Protein AF-A0A9E5I997-F1 (afdb_monomer)

pLDDT: mean 75.12, std 15.99, range [41.66, 95.81]

Foldseek 3Di:
DVLVVLLVQLQVCVLVVHDLVVSLVVVVVVVDDPLSSVVSSVQFDPDPDSGTDGDDPPPPQVVVVVLVVQLVVLVVLQVVLVVQLVVLVVCVVPPDPPDDPVVSVVSNVVSVVSNVVSVVSNVVSVVVVVVVCVSCVVCVPPVVVVVVVVD

Secondary structure (DSSP, 8-state):
-HHHHHHHHHHHHHHTT--HHHHHHHHHHTT--HHHHHHHHHTB---S-SSPPBP-----HHHHHHHHHHHHHHHHHHHHHHHHHHHHHHHHHS--TT--HHHHHHHHHHHHHHHHHHHHHHHHHHHHHHHHHHH-GGGTT-HHHHHHH--

Sequence (151 aa):
MAVLEITRFVEASLAQGLSKTKISQALKTGGWTEKEIQAALQAFSDTKFPVPVPRKKASNSPREAFFHLTLFTSLYIWTWALGALLFQFTNIAFPLPSESANDFFGEIRAATASIVAAFPVFLLMQHIIRREMEKDPGLGISPIRRWLTYL

Nearest PDB structures (foldseek):
  4afl-assembly2_F  TM=6.832E-01  e=2.768E+00  Homo sapiens
  3q84-assembly2_G  TM=5.871E-01  e=2.933E+00  Homo sapiens
  6ixf-assembly1_A  TM=4.445E-01  e=4.663E+00  Homo sapiens
  7a0g-assembly1_EEE  TM=3.627E-01  e=4.941E+00  Serratia marcescens
  7a0g-assembly1_GGG  TM=3.621E-01  e=5.235E+00  Serratia marcescens

Solvent-accessible surface area (backbone atoms only — not comparable to full-atom values): 8616 Å² total; per-residue (Å²): 114,70,72,59,51,55,40,52,51,51,50,57,41,37,51,71,69,52,54,71,67,60,54,48,51,54,41,49,76,70,69,51,51,72,69,59,51,50,54,47,57,67,41,39,50,95,60,99,50,85,53,69,47,72,49,80,77,78,74,62,55,71,64,52,50,49,49,52,50,50,30,52,51,24,46,49,51,25,53,51,22,51,51,52,40,53,50,49,56,48,41,72,76,59,70,57,97,86,67,53,75,66,58,55,54,51,51,47,49,52,22,51,53,40,32,68,59,21,48,58,54,26,53,51,39,53,52,52,54,52,54,52,48,74,73,40,67,85,57,79,77,45,69,67,62,60,56,64,75,74,108

Radius of gyration: 25.82 Å; Cα contacts (8 Å, |Δi|>4): 86; chains: 1; bounding box: 57×25×70 Å

Structure (mmCIF, N/CA/C/O backbone):
data_AF-A0A9E5I997-F1
#
_entry.id   AF-A0A9E5I997-F1
#
loop_
_atom_site.group_PDB
_atom_site.id
_atom_site.type_symbol
_atom_site.label_atom_id
_atom_site.label_alt_id
_atom_site.label_comp_id
_atom_site.label_asym_id
_atom_site.label_entity_id
_atom_site.label_seq_id
_atom_site.pdbx_PDB_ins_code
_atom_site.Cartn_x
_atom_site.Cartn_y
_atom_site.Cartn_z
_atom_site.occupancy
_atom_site.B_iso_or_equiv
_atom_site.auth_seq_id
_atom_site.auth_comp_id
_atom_site.auth_asym_id
_atom_site.auth_atom_id
_atom_site.pdbx_PDB_model_num
ATOM 1 N N . MET A 1 1 ? -1.713 1.149 29.243 1.00 49.09 1 MET A N 1
ATOM 2 C CA . MET A 1 1 ? -2.088 0.769 30.623 1.00 49.09 1 MET A CA 1
ATOM 3 C C . MET A 1 1 ? -3.440 1.363 31.026 1.00 49.09 1 MET A C 1
ATOM 5 O O . MET A 1 1 ? -4.297 0.584 31.409 1.00 49.09 1 MET A O 1
ATOM 9 N N . ALA A 1 2 ? -3.701 2.657 30.800 1.00 59.91 2 ALA A N 1
ATOM 10 C CA . ALA A 1 2 ? -4.979 3.326 31.116 1.00 59.91 2 ALA A CA 1
ATOM 11 C C . ALA A 1 2 ? -6.267 2.630 30.599 1.00 59.91 2 ALA A C 1
ATOM 13 O O . ALA A 1 2 ? -7.248 2.506 31.324 1.00 59.91 2 ALA A O 1
ATOM 14 N N . VAL A 1 3 ? -6.253 2.086 29.374 1.00 60.81 3 VAL A N 1
ATOM 15 C CA . VAL A 1 3 ? -7.416 1.384 28.779 1.00 60.81 3 VAL A CA 1
ATOM 16 C C . VAL A 1 3 ? -7.817 0.119 29.561 1.00 60.81 3 VAL A C 1
ATOM 18 O O . VAL A 1 3 ? -8.987 -0.261 29.591 1.00 60.81 3 VAL A O 1
ATOM 21 N N . LEU A 1 4 ? -6.863 -0.536 30.227 1.00 64.38 4 LEU A N 1
ATOM 22 C CA . LEU A 1 4 ? -7.127 -1.715 31.059 1.00 64.38 4 LEU A CA 1
ATOM 23 C C . LEU A 1 4 ? -7.795 -1.332 32.389 1.00 64.38 4 LEU A C 1
ATOM 25 O O . LEU A 1 4 ? -8.626 -2.088 32.888 1.00 64.38 4 LEU A O 1
ATOM 29 N N . GLU A 1 5 ? -7.480 -0.153 32.931 1.00 73.75 5 GLU A N 1
ATOM 30 C CA . GLU A 1 5 ? -8.046 0.338 34.193 1.00 73.75 5 GLU A CA 1
ATOM 31 C C . GLU A 1 5 ? -9.508 0.760 34.038 1.00 73.75 5 GLU A C 1
ATOM 33 O O . GLU A 1 5 ? -10.353 0.311 34.812 1.00 73.75 5 GLU A O 1
ATOM 38 N N . ILE A 1 6 ? -9.837 1.525 32.988 1.00 76.31 6 ILE A N 1
ATOM 39 C CA . ILE A 1 6 ? -11.228 1.910 32.702 1.00 76.31 6 ILE A CA 1
ATOM 40 C C . ILE A 1 6 ? -12.101 0.681 32.415 1.00 76.31 6 ILE A C 1
ATOM 42 O O . ILE A 1 6 ? -13.237 0.608 32.874 1.00 76.31 6 ILE A O 1
ATOM 46 N N . THR A 1 7 ? -11.556 -0.331 31.731 1.00 75.00 7 THR A N 1
ATOM 47 C CA . THR A 1 7 ? -12.292 -1.570 31.432 1.00 75.00 7 THR A CA 1
ATOM 48 C C . THR A 1 7 ? -12.590 -2.363 32.708 1.00 75.00 7 THR A C 1
ATOM 50 O O . THR A 1 7 ? -13.732 -2.771 32.903 1.00 75.00 7 THR A O 1
ATOM 53 N N . ARG A 1 8 ? -11.609 -2.516 33.613 1.00 75.69 8 ARG A N 1
ATOM 54 C CA . ARG A 1 8 ? -11.811 -3.168 34.923 1.00 75.69 8 ARG A CA 1
ATOM 55 C C . ARG A 1 8 ? -12.800 -2.413 35.807 1.00 75.69 8 ARG A C 1
ATOM 57 O O . ARG A 1 8 ? -13.608 -3.034 36.491 1.00 75.69 8 ARG A O 1
ATOM 64 N N . PHE A 1 9 ? -12.757 -1.082 35.795 1.00 78.25 9 PHE A N 1
ATOM 65 C CA . PHE A 1 9 ? -13.703 -0.260 36.546 1.00 78.25 9 PHE A CA 1
ATOM 66 C C . PHE A 1 9 ? -15.138 -0.423 36.029 1.00 78.25 9 PHE A C 1
ATOM 68 O O . PHE A 1 9 ? -16.068 -0.581 36.823 1.00 78.25 9 PHE A O 1
ATOM 75 N N . VAL A 1 10 ? -15.325 -0.421 34.704 1.00 78.31 10 VAL A N 1
ATOM 76 C CA . VAL A 1 10 ? -16.635 -0.652 34.076 1.00 78.31 10 VAL A CA 1
ATOM 77 C C . VAL A 1 10 ? -17.141 -2.063 34.384 1.00 78.31 10 VAL A C 1
ATOM 79 O O . VAL A 1 10 ? -18.303 -2.210 34.750 1.00 78.31 10 VAL A O 1
ATOM 82 N N . GLU A 1 11 ? -16.278 -3.079 34.316 1.00 73.56 11 GLU A N 1
ATOM 83 C CA . GLU A 1 11 ? -16.603 -4.465 34.676 1.00 73.56 11 GLU A CA 1
ATOM 84 C C . GLU A 1 11 ? -17.079 -4.584 36.132 1.00 73.56 11 GLU A C 1
ATOM 86 O O . GLU A 1 11 ? -18.169 -5.098 36.385 1.00 73.56 11 GLU A O 1
ATOM 91 N N . ALA A 1 12 ? -16.316 -4.037 37.083 1.00 76.00 12 ALA A N 1
ATOM 92 C CA . ALA A 1 12 ? -16.664 -4.054 38.504 1.00 76.00 12 ALA A CA 1
ATOM 93 C C . ALA A 1 12 ? -17.959 -3.278 38.800 1.00 76.00 12 ALA A C 1
ATOM 95 O O . ALA A 1 12 ? -18.778 -3.714 39.608 1.00 76.00 12 ALA A O 1
ATOM 96 N N . SER A 1 13 ? -18.173 -2.148 38.123 1.00 74.88 13 SER A N 1
ATOM 97 C CA . SER A 1 13 ? -19.369 -1.319 38.308 1.00 74.88 13 SER A CA 1
ATOM 98 C C . SER A 1 13 ? -20.625 -1.978 37.737 1.00 74.88 13 SER A C 1
ATOM 100 O O . SER A 1 13 ? -21.691 -1.931 38.351 1.00 74.88 13 SER A O 1
ATOM 102 N N . LEU A 1 14 ? -20.506 -2.628 36.576 1.00 72.69 14 LEU A N 1
ATOM 103 C CA . LEU A 1 14 ? -21.595 -3.397 35.978 1.00 72.69 14 LEU A CA 1
ATOM 104 C C . LEU A 1 14 ? -21.906 -4.664 36.794 1.00 72.69 14 LEU A C 1
ATOM 106 O O . LEU A 1 14 ? -23.077 -5.004 36.936 1.00 72.69 14 LEU A O 1
ATOM 110 N N . ALA A 1 15 ? -20.900 -5.317 37.390 1.00 71.31 15 ALA A N 1
ATOM 111 C CA . ALA A 1 15 ? -21.098 -6.445 38.308 1.00 71.31 15 ALA A CA 1
ATOM 112 C C . ALA A 1 15 ? -21.856 -6.050 39.594 1.00 71.31 15 ALA A C 1
ATOM 114 O O . ALA A 1 15 ? -22.562 -6.870 40.172 1.00 71.31 15 ALA A O 1
ATOM 115 N N . GLN A 1 16 ? -21.765 -4.785 40.018 1.00 73.19 16 GLN A N 1
ATOM 116 C CA . GLN A 1 16 ? -22.542 -4.228 41.136 1.00 73.19 16 GLN A CA 1
ATOM 117 C C . GLN A 1 16 ? -23.961 -3.776 40.734 1.00 73.19 16 GLN A C 1
ATOM 119 O O . GLN A 1 16 ? -24.686 -3.218 41.556 1.00 73.19 16 GLN A O 1
ATOM 124 N N . GLY A 1 17 ? -24.379 -3.992 39.480 1.00 68.56 17 GLY A N 1
ATOM 125 C CA . GLY A 1 17 ? -25.718 -3.639 38.996 1.00 68.56 17 GLY A CA 1
ATOM 126 C C . GLY A 1 17 ? -25.927 -2.144 38.723 1.00 68.56 17 GLY A C 1
ATOM 127 O O . GLY A 1 17 ? -27.068 -1.692 38.601 1.00 68.56 17 GLY A O 1
ATOM 128 N N . LEU A 1 18 ? -24.853 -1.352 38.624 1.00 74.25 18 LEU A N 1
ATOM 129 C CA . LEU A 1 18 ? -24.947 0.072 38.299 1.00 74.25 18 LEU A CA 1
ATOM 130 C C . LEU A 1 18 ? -25.293 0.272 36.817 1.00 74.25 18 LEU A C 1
ATOM 132 O O . LEU A 1 18 ? -24.775 -0.407 35.931 1.00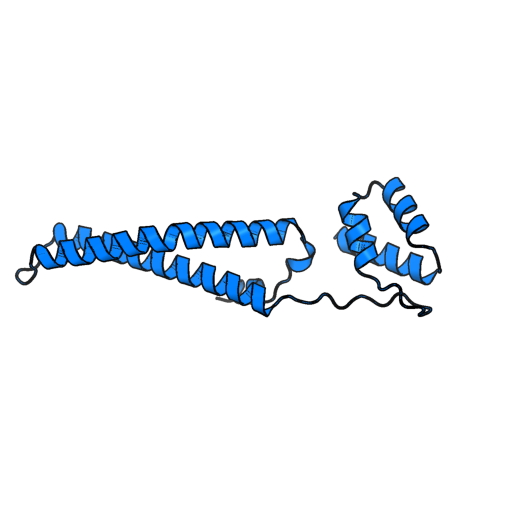 74.25 18 LEU A O 1
ATOM 136 N N . SER A 1 19 ? -26.157 1.248 36.527 1.00 75.81 19 SER A N 1
ATOM 137 C CA . SER A 1 19 ? -26.524 1.579 35.150 1.00 75.81 19 SER A CA 1
ATOM 138 C C . SER A 1 19 ? -25.355 2.218 34.391 1.00 75.81 19 SER A C 1
ATOM 140 O O . SER A 1 19 ? -24.590 3.017 34.939 1.00 75.81 19 SER A O 1
ATOM 142 N N . LYS A 1 20 ? -25.268 1.946 33.081 1.00 71.94 20 LYS A N 1
ATOM 143 C CA . LYS A 1 20 ? -24.267 2.543 32.175 1.00 71.94 20 LYS A CA 1
ATOM 144 C C . LYS A 1 20 ? -24.235 4.080 32.233 1.00 71.94 20 LYS A C 1
ATOM 146 O O . LYS A 1 20 ? -23.174 4.675 32.063 1.00 71.94 20 LYS A O 1
ATOM 151 N N . THR A 1 21 ? -25.367 4.725 32.531 1.00 75.81 21 THR A N 1
ATOM 152 C CA . THR A 1 21 ? -25.466 6.184 32.706 1.00 75.81 21 THR A CA 1
ATOM 153 C C . THR A 1 21 ? -24.711 6.686 33.937 1.00 75.81 21 THR A C 1
ATOM 155 O O . THR A 1 21 ? -23.967 7.659 33.830 1.00 75.81 21 THR A O 1
ATOM 158 N N . LYS A 1 22 ? -24.822 5.998 35.083 1.00 77.56 22 LYS A N 1
ATOM 159 C CA . LYS A 1 22 ? -24.073 6.346 36.304 1.00 77.56 22 LYS A CA 1
ATOM 160 C C . LYS A 1 22 ? -22.571 6.124 36.129 1.00 77.56 22 LYS A C 1
ATOM 162 O O . LYS A 1 22 ? -21.778 6.956 36.557 1.00 77.56 22 LYS A O 1
ATOM 167 N N . ILE A 1 23 ? -22.192 5.041 35.450 1.00 78.88 23 ILE A N 1
ATOM 168 C CA . ILE A 1 23 ? -20.788 4.714 35.156 1.00 78.88 23 ILE A CA 1
ATOM 169 C C . ILE A 1 23 ? -20.169 5.779 34.240 1.00 78.88 23 ILE A C 1
ATOM 171 O O . ILE A 1 23 ? -19.081 6.273 34.523 1.00 78.88 23 ILE A O 1
ATOM 175 N N . SER A 1 24 ? -20.883 6.194 33.187 1.00 77.44 24 SER A N 1
ATOM 176 C CA . SER A 1 24 ? -20.451 7.288 32.306 1.00 77.44 24 SER A CA 1
ATOM 177 C C . SER A 1 24 ? -20.235 8.590 33.080 1.00 77.44 24 SER A C 1
ATOM 179 O O . SER A 1 24 ? -19.215 9.248 32.901 1.00 77.44 24 SER A O 1
ATOM 181 N N . GLN A 1 25 ? -21.154 8.941 33.984 1.00 78.44 25 GLN A N 1
ATOM 182 C CA . GLN A 1 25 ? -21.055 10.167 34.773 1.00 78.44 25 GLN A CA 1
ATOM 183 C C . GLN A 1 25 ? -19.865 10.140 35.745 1.00 78.44 25 GLN A C 1
ATOM 185 O O . GLN A 1 25 ? -19.120 11.114 35.805 1.00 78.44 25 GLN A O 1
ATOM 190 N N . ALA A 1 26 ? -19.627 9.016 36.429 1.00 79.81 26 ALA A N 1
ATOM 191 C CA . ALA A 1 26 ? -18.466 8.844 37.304 1.00 79.81 26 ALA A CA 1
ATOM 192 C C . ALA A 1 26 ? -17.136 8.931 36.533 1.00 79.81 26 ALA A C 1
ATOM 194 O O . ALA A 1 26 ? -16.195 9.583 36.985 1.00 79.81 26 ALA A O 1
ATOM 195 N N . LEU A 1 27 ? -17.069 8.334 35.337 1.00 78.81 27 LEU A N 1
ATOM 196 C CA . LEU A 1 27 ? -15.884 8.401 34.480 1.00 78.81 27 LEU A CA 1
ATOM 197 C C . LEU A 1 27 ? -15.641 9.812 33.922 1.00 78.81 27 LEU A C 1
ATOM 199 O O . LEU A 1 27 ? -14.491 10.237 33.846 1.00 78.81 27 LEU A O 1
ATOM 203 N N . LYS A 1 28 ? -16.700 10.574 33.614 1.00 81.94 28 LYS A N 1
ATOM 204 C CA . LYS A 1 28 ? -16.582 11.996 33.240 1.00 81.94 28 LYS A CA 1
ATOM 205 C C . LYS A 1 28 ? -16.009 12.836 34.377 1.00 81.94 28 LYS A C 1
ATOM 207 O O . LYS A 1 28 ? -15.126 13.653 34.140 1.00 81.94 28 LYS A O 1
ATOM 212 N N . THR A 1 29 ? -16.470 12.623 35.611 1.00 78.50 29 THR A N 1
ATOM 213 C CA . THR A 1 29 ? -15.921 13.308 36.795 1.00 78.50 29 THR A CA 1
ATOM 214 C C . THR A 1 29 ? -14.462 12.921 37.051 1.00 78.50 29 THR A C 1
ATOM 216 O O . THR A 1 29 ? -13.680 13.757 37.488 1.00 78.50 29 THR A O 1
ATOM 219 N N . GLY A 1 30 ? -14.078 11.684 36.719 1.00 78.94 30 GLY A N 1
ATOM 220 C CA . GLY A 1 30 ? -12.694 11.206 36.765 1.00 78.94 30 GLY A CA 1
ATOM 221 C C . GLY A 1 30 ? -11.776 11.740 35.657 1.00 78.94 30 GLY A C 1
ATOM 222 O O . GLY A 1 30 ? -10.615 11.347 35.615 1.00 78.94 30 GLY A O 1
ATOM 223 N N . GLY A 1 31 ? -12.266 12.609 34.765 1.00 78.19 31 GLY A N 1
ATOM 224 C CA . GLY A 1 31 ? -11.463 13.242 33.712 1.00 78.19 31 GLY A CA 1
ATOM 225 C C . GLY A 1 31 ? -11.245 12.391 32.458 1.00 78.19 31 GLY A C 1
ATOM 226 O O . GLY A 1 31 ? -10.449 12.771 31.601 1.00 78.19 31 GLY A O 1
ATOM 227 N N . TRP A 1 32 ? -11.944 11.262 32.320 1.00 76.94 32 TRP A N 1
ATOM 228 C CA . TRP A 1 32 ? -11.850 10.411 31.133 1.00 76.94 32 TRP A CA 1
ATOM 229 C C . TRP A 1 32 ? -12.566 11.038 29.935 1.00 76.94 32 TRP A C 1
ATOM 231 O O . TRP A 1 32 ? -13.619 11.669 30.073 1.00 76.94 32 TRP A O 1
ATOM 241 N N . THR A 1 33 ? -12.016 10.848 28.735 1.00 77.50 33 THR A N 1
ATOM 242 C CA . THR A 1 33 ? -12.594 11.431 27.519 1.00 77.50 33 THR A CA 1
ATOM 243 C C . THR A 1 33 ? -13.858 10.687 27.078 1.00 77.50 33 THR A C 1
ATOM 245 O O . THR A 1 33 ? -13.988 9.475 27.256 1.00 77.50 33 THR A O 1
ATOM 248 N N . GLU A 1 34 ? -14.796 11.387 26.429 1.00 72.25 34 GLU A N 1
ATOM 249 C CA . GLU A 1 34 ? -16.054 10.790 25.941 1.00 72.25 34 GLU A CA 1
ATOM 250 C C . GLU A 1 34 ? -15.809 9.572 25.029 1.00 72.25 34 GLU A C 1
ATOM 252 O O . GLU A 1 34 ? -16.531 8.578 25.101 1.00 72.25 34 GLU A O 1
ATOM 257 N N . LYS A 1 35 ? -14.745 9.617 24.214 1.00 67.19 35 LYS A N 1
ATOM 258 C CA . LYS A 1 35 ? -14.331 8.499 23.354 1.00 67.19 35 LYS A CA 1
ATOM 259 C C . LYS A 1 35 ? -13.954 7.252 24.157 1.00 67.19 35 LYS A C 1
ATOM 261 O O . LYS A 1 35 ? -14.383 6.157 23.800 1.00 67.19 35 LYS A O 1
ATOM 266 N N . GLU A 1 36 ? -13.173 7.402 25.225 1.00 68.25 36 GLU A N 1
ATOM 267 C CA . GLU A 1 36 ? -12.726 6.283 26.067 1.00 68.25 36 GLU A CA 1
ATOM 268 C C . GLU A 1 36 ? -13.894 5.6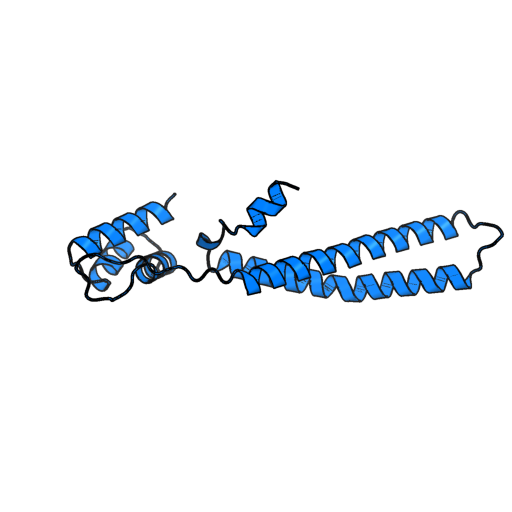56 26.829 1.00 68.25 36 GLU A C 1
ATOM 270 O O . GLU A 1 36 ? -14.013 4.432 26.893 1.00 68.25 36 GLU A O 1
ATOM 275 N N . ILE A 1 37 ? -14.799 6.494 27.339 1.00 74.12 37 ILE A N 1
ATOM 276 C CA . ILE A 1 37 ? -16.000 6.059 28.055 1.00 74.12 37 ILE A CA 1
ATOM 277 C C . ILE A 1 37 ? -16.909 5.248 27.130 1.00 74.12 37 ILE A C 1
ATOM 279 O O . ILE A 1 37 ? -17.349 4.157 27.496 1.00 74.12 37 ILE A O 1
ATOM 283 N N . GLN A 1 38 ? -17.174 5.741 25.917 1.00 71.94 38 GLN A N 1
ATOM 284 C CA . GLN A 1 38 ? -18.004 5.009 24.962 1.00 71.94 38 GLN A CA 1
ATOM 285 C C . GLN A 1 38 ? -17.359 3.697 24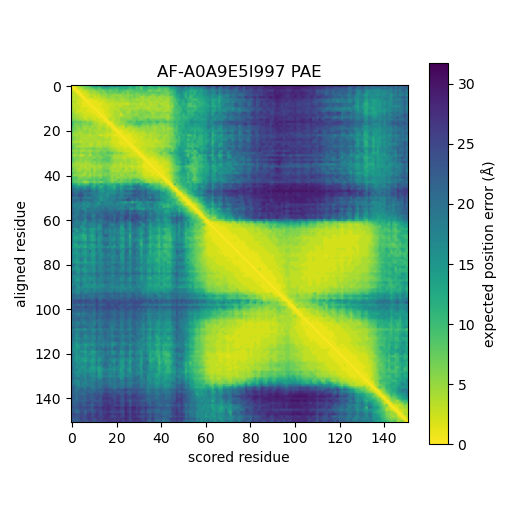.514 1.00 71.94 38 GLN A C 1
ATOM 287 O O . GLN A 1 38 ? -18.052 2.681 24.463 1.00 71.94 38 GLN A O 1
ATOM 292 N N . ALA A 1 39 ? -16.049 3.681 24.255 1.00 68.00 39 ALA A N 1
ATOM 293 C CA . ALA A 1 39 ? -15.331 2.462 23.889 1.00 68.00 39 ALA A CA 1
ATOM 294 C C . ALA A 1 39 ? -15.399 1.394 24.999 1.00 68.00 39 ALA A C 1
ATOM 296 O O . ALA A 1 39 ? -15.660 0.223 24.716 1.00 68.00 39 ALA A O 1
ATOM 297 N N . ALA A 1 40 ? -15.231 1.796 26.263 1.00 69.69 40 ALA A N 1
ATOM 298 C CA . ALA A 1 40 ? -15.313 0.892 27.408 1.00 69.69 40 ALA A CA 1
ATOM 299 C C . ALA A 1 40 ? -16.744 0.373 27.644 1.00 69.69 40 ALA A C 1
ATOM 301 O O . ALA A 1 40 ? -16.937 -0.811 27.902 1.00 69.69 40 ALA A O 1
ATOM 302 N N . LEU A 1 41 ? -17.766 1.223 27.496 1.00 70.69 41 LEU A N 1
ATOM 303 C CA . LEU A 1 41 ? -19.171 0.818 27.644 1.00 70.69 41 LEU A CA 1
ATOM 304 C C . LEU A 1 41 ? -19.661 -0.084 26.500 1.00 70.69 41 LEU A C 1
ATOM 306 O O . LEU A 1 41 ? -20.487 -0.969 26.731 1.00 70.69 41 LEU A O 1
ATOM 310 N N . GLN A 1 42 ? -19.162 0.118 25.276 1.00 68.44 42 GLN A N 1
ATOM 311 C CA . GLN A 1 42 ? -19.469 -0.731 24.117 1.00 68.44 42 GLN A CA 1
ATOM 312 C C . GLN A 1 42 ? -18.807 -2.113 24.196 1.00 68.44 42 GLN A C 1
ATOM 314 O O . GLN A 1 42 ? -19.265 -3.044 23.527 1.00 68.44 42 GLN A O 1
ATOM 319 N N . ALA A 1 43 ? -17.770 -2.270 25.025 1.00 65.12 43 ALA A N 1
ATOM 320 C CA . ALA A 1 43 ? -17.103 -3.548 25.249 1.00 65.12 43 ALA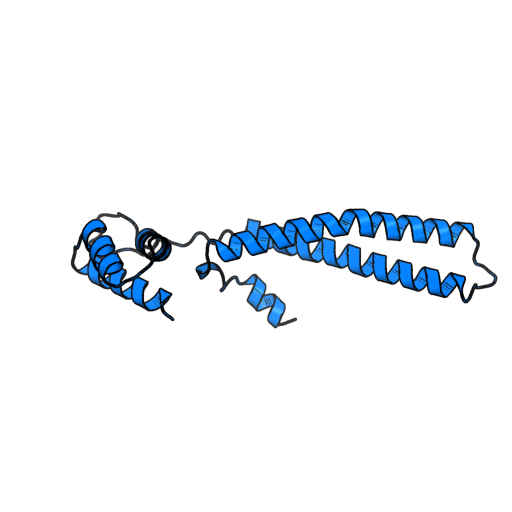 A CA 1
ATOM 321 C C . ALA A 1 43 ? -17.974 -4.572 26.006 1.00 65.12 43 ALA A C 1
ATOM 323 O O . ALA A 1 43 ? -17.654 -5.757 25.974 1.00 65.12 43 ALA A O 1
ATOM 324 N N . PHE A 1 44 ? -19.089 -4.161 26.625 1.00 64.06 44 PHE A N 1
ATOM 325 C CA . PHE A 1 44 ? -19.983 -5.038 27.395 1.00 64.06 44 PHE A CA 1
ATOM 326 C C . PHE A 1 44 ? -21.411 -5.048 26.819 1.00 64.06 44 PHE A C 1
ATOM 328 O O . PHE A 1 44 ? -21.999 -3.994 26.546 1.00 64.06 44 PHE A O 1
ATOM 335 N N . SER A 1 45 ? -21.994 -6.238 26.621 1.00 53.72 45 SER A N 1
ATOM 336 C CA . SER A 1 45 ? -23.350 -6.386 26.065 1.00 53.72 45 SER A CA 1
ATOM 337 C C . SER A 1 45 ? -24.455 -6.088 27.082 1.00 53.72 45 SER A C 1
ATOM 339 O O . SER A 1 45 ? -24.359 -6.476 28.240 1.00 53.72 45 SER A O 1
ATOM 341 N N . ASP A 1 46 ? -25.560 -5.488 26.622 1.00 54.09 46 ASP A N 1
ATOM 342 C CA . ASP A 1 46 ? -26.805 -5.272 27.393 1.00 54.09 46 ASP A CA 1
ATOM 343 C C . ASP A 1 46 ? -27.661 -6.547 27.524 1.00 54.09 46 ASP A C 1
ATOM 345 O O . ASP A 1 46 ? -28.891 -6.524 27.485 1.00 54.09 46 ASP A O 1
ATOM 349 N N . THR A 1 47 ? -27.015 -7.704 27.625 1.00 50.34 47 THR A N 1
ATOM 350 C CA . THR A 1 47 ? -27.698 -8.964 27.919 1.00 50.34 47 THR A CA 1
ATOM 351 C C . THR A 1 47 ? -28.109 -8.969 29.387 1.00 50.34 47 THR A C 1
ATOM 353 O O . THR A 1 47 ? -27.281 -8.660 30.241 1.00 50.34 47 THR A O 1
ATOM 356 N N . LYS A 1 48 ? -29.364 -9.342 29.692 1.00 48.19 48 LYS A N 1
ATOM 357 C CA . LYS A 1 48 ? -29.877 -9.561 31.061 1.00 48.19 48 LYS A CA 1
ATOM 358 C C . LYS A 1 48 ? -29.209 -10.788 31.701 1.00 48.19 48 LYS A C 1
ATOM 360 O O . LYS A 1 48 ? -29.847 -11.809 31.928 1.00 48.19 48 LYS A O 1
ATOM 365 N N . PHE A 1 49 ? -27.908 -10.705 31.929 1.00 43.38 49 PHE A N 1
ATOM 366 C CA . PHE A 1 49 ? -27.116 -11.677 32.660 1.00 43.38 49 PHE A CA 1
ATOM 367 C C . PHE A 1 49 ? -26.570 -10.957 33.901 1.00 43.38 49 PHE A C 1
ATOM 369 O O . PHE A 1 49 ? -26.159 -9.803 33.775 1.00 43.38 49 PHE A O 1
ATOM 376 N N . PRO A 1 50 ? -26.580 -11.575 35.096 1.00 50.12 50 PRO A N 1
ATOM 377 C CA . PRO A 1 50 ? -26.158 -10.919 36.341 1.00 50.12 50 PRO A CA 1
ATOM 378 C C . PRO A 1 50 ? -24.681 -10.488 36.348 1.00 50.12 50 PRO A C 1
ATOM 380 O O . PRO A 1 50 ? -24.262 -9.762 37.242 1.00 50.12 50 PRO A O 1
ATOM 383 N N . VAL A 1 51 ? -23.903 -10.905 35.344 1.00 51.84 51 VAL A N 1
ATOM 384 C CA . VAL A 1 51 ? -22.507 -10.519 35.142 1.00 51.84 51 VAL A CA 1
ATOM 385 C C . VAL A 1 51 ? -22.354 -9.931 33.730 1.00 51.84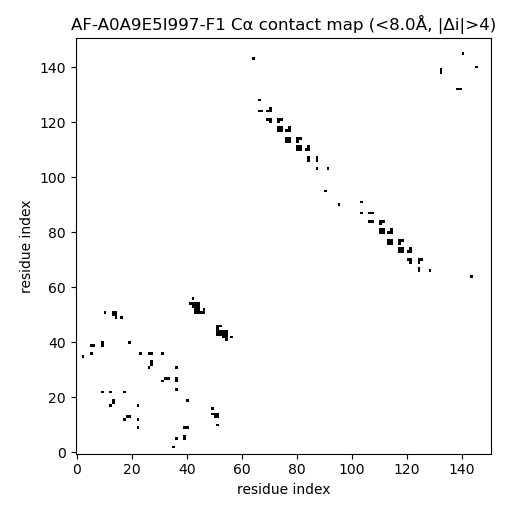 51 VAL A C 1
ATOM 387 O O . VAL A 1 51 ? -22.833 -10.537 32.768 1.00 51.84 51 VAL A O 1
ATOM 390 N N . PRO A 1 52 ? -21.709 -8.764 33.567 1.00 49.84 52 PRO A N 1
ATOM 391 C CA . PRO A 1 52 ? -21.471 -8.164 32.256 1.00 49.84 52 PRO A CA 1
ATOM 392 C C . PRO A 1 52 ? -20.611 -9.080 31.375 1.00 49.84 52 PRO A C 1
ATOM 394 O O . PRO A 1 52 ? -19.461 -9.371 31.691 1.00 49.84 52 PRO A O 1
ATOM 397 N N . VAL A 1 53 ? -21.165 -9.528 30.245 1.00 45.38 53 VAL A N 1
ATOM 398 C CA . VAL A 1 53 ? -20.460 -10.401 29.298 1.00 45.38 53 VAL A CA 1
ATOM 399 C C . VAL A 1 53 ? -19.628 -9.535 28.339 1.00 45.38 53 VAL A C 1
ATOM 401 O O . VAL A 1 53 ? -20.187 -8.645 27.683 1.00 45.38 53 VAL A O 1
ATOM 404 N N . PRO A 1 54 ? -18.307 -9.766 28.224 1.00 53.34 54 PRO A N 1
ATOM 405 C CA . PRO A 1 54 ? -17.475 -9.086 27.240 1.00 53.34 54 PRO A CA 1
ATOM 406 C C . PRO A 1 54 ? -17.984 -9.376 25.823 1.00 53.34 54 PRO A C 1
ATOM 408 O O . PRO A 1 54 ? -18.121 -10.535 25.421 1.00 53.34 54 PRO A O 1
ATOM 411 N N . ARG A 1 55 ? -18.254 -8.334 25.030 1.00 46.38 55 ARG A N 1
ATOM 412 C CA . ARG A 1 55 ? -18.566 -8.504 23.608 1.00 46.38 55 ARG A CA 1
ATOM 413 C C . ARG A 1 55 ? -17.335 -9.050 22.897 1.00 46.38 55 ARG A C 1
ATOM 415 O O . ARG A 1 55 ? -16.252 -8.468 22.965 1.00 46.38 55 ARG A O 1
ATOM 422 N N . LYS A 1 56 ? -17.519 -10.137 22.143 1.00 41.66 56 LYS A N 1
ATOM 423 C CA . LYS A 1 56 ? -16.519 -10.635 21.195 1.00 41.66 56 LYS A CA 1
ATOM 424 C C . LYS A 1 56 ? -16.206 -9.502 20.215 1.00 41.66 56 LYS A C 1
ATOM 426 O O . LYS A 1 56 ? -17.043 -9.169 19.377 1.00 41.66 56 LYS A O 1
ATOM 431 N N . LYS A 1 57 ? -15.024 -8.888 20.335 1.00 53.12 57 LYS A N 1
ATOM 432 C CA . LYS A 1 57 ? -14.509 -7.974 19.311 1.00 53.12 57 LYS A CA 1
ATOM 433 C C . LYS A 1 57 ? -14.464 -8.772 18.013 1.00 53.12 57 LYS A C 1
ATOM 435 O O . LYS A 1 57 ? -13.715 -9.743 17.922 1.00 53.12 57 LYS A O 1
ATOM 440 N N . ALA A 1 58 ? -15.314 -8.427 17.049 1.00 47.56 58 ALA A N 1
ATOM 441 C CA . ALA A 1 58 ? -15.231 -8.996 15.717 1.00 47.56 58 ALA A CA 1
ATOM 442 C C . ALA A 1 58 ? -13.900 -8.522 15.131 1.00 47.56 58 ALA A C 1
ATOM 444 O O . ALA A 1 58 ? -13.770 -7.383 14.690 1.00 47.56 58 ALA A O 1
ATOM 445 N N . SER A 1 59 ? -12.877 -9.369 15.211 1.00 51.09 59 SER A N 1
ATOM 446 C CA . SER A 1 59 ? -11.651 -9.164 14.466 1.00 51.09 59 SER A CA 1
ATOM 447 C C . SER A 1 59 ? -12.047 -9.176 12.994 1.00 51.09 59 SER A C 1
ATOM 449 O O . SER A 1 59 ? -12.354 -10.223 12.428 1.00 51.09 59 SER A O 1
ATOM 451 N N . ASN A 1 60 ? -12.071 -8.007 12.355 1.00 54.41 60 ASN A N 1
ATOM 452 C CA . ASN A 1 60 ? -12.259 -7.867 10.909 1.00 54.41 60 ASN A CA 1
ATOM 453 C C . ASN A 1 60 ? -11.002 -8.346 10.150 1.00 54.41 60 ASN A C 1
ATOM 455 O O . ASN A 1 60 ? -10.513 -7.688 9.233 1.00 54.41 60 ASN A O 1
ATOM 459 N N . SER A 1 61 ? -10.477 -9.507 10.547 1.00 63.28 61 SER A N 1
ATOM 460 C CA . SER A 1 61 ? -9.218 -10.095 10.106 1.00 63.28 61 SER A CA 1
ATOM 461 C C . SER A 1 61 ? -9.130 -10.263 8.583 1.00 63.28 61 SER A C 1
ATOM 463 O O . SER A 1 61 ? -8.072 -9.938 8.050 1.00 63.28 61 SER A O 1
ATOM 465 N N . PRO A 1 62 ? -10.192 -10.665 7.846 1.00 70.50 62 PRO A N 1
ATOM 466 C CA . PRO A 1 62 ? -10.097 -10.795 6.390 1.00 70.50 62 PRO A CA 1
ATOM 467 C C . PRO A 1 62 ? -9.900 -9.454 5.668 1.00 70.50 62 PRO A C 1
ATOM 469 O O . PRO A 1 62 ? -9.046 -9.339 4.792 1.00 70.50 62 PRO A O 1
ATOM 472 N N . ARG A 1 63 ? -10.654 -8.414 6.058 1.00 74.94 63 ARG A N 1
ATOM 473 C CA . ARG A 1 63 ? -10.540 -7.063 5.478 1.00 74.94 63 ARG A CA 1
ATOM 474 C C . ARG A 1 63 ? -9.175 -6.454 5.787 1.00 74.94 63 ARG A C 1
ATOM 476 O O . ARG A 1 63 ? -8.548 -5.853 4.921 1.00 74.94 63 ARG A O 1
ATOM 483 N N . GLU A 1 64 ? -8.710 -6.632 7.018 1.00 74.81 64 GLU A N 1
ATOM 484 C CA . GLU A 1 64 ? -7.409 -6.142 7.455 1.00 74.81 64 GLU A CA 1
ATOM 485 C C . GLU A 1 64 ? -6.254 -6.831 6.717 1.00 74.81 64 GLU A C 1
ATOM 487 O O . GLU A 1 64 ? -5.344 -6.149 6.242 1.00 74.81 64 GLU A O 1
ATOM 492 N N . ALA A 1 65 ? -6.314 -8.157 6.559 1.00 78.69 65 ALA A N 1
ATOM 493 C CA . ALA A 1 65 ? -5.332 -8.914 5.790 1.00 78.69 65 ALA A CA 1
ATOM 494 C C . ALA A 1 65 ? -5.300 -8.467 4.322 1.00 78.69 65 ALA A C 1
ATOM 496 O O . ALA A 1 65 ? -4.221 -8.264 3.775 1.00 78.69 65 ALA A O 1
ATOM 497 N N . PHE A 1 66 ? -6.463 -8.240 3.703 1.00 85.06 66 PHE A N 1
ATOM 498 C CA . PHE A 1 66 ? -6.550 -7.748 2.327 1.00 85.06 66 PHE A CA 1
ATOM 499 C C . PHE A 1 66 ? -5.894 -6.372 2.148 1.00 85.06 66 PHE A C 1
ATOM 501 O O . PHE A 1 66 ? -5.119 -6.174 1.209 1.00 85.06 66 PHE A O 1
ATOM 508 N N . PHE A 1 67 ? -6.158 -5.423 3.051 1.00 85.50 67 PHE A N 1
ATOM 509 C CA . PHE A 1 67 ? -5.533 -4.100 2.980 1.00 85.50 67 PHE A CA 1
ATOM 510 C C . PHE A 1 67 ? -4.020 -4.164 3.155 1.00 85.50 67 PHE A C 1
ATOM 512 O O . PHE A 1 67 ? -3.298 -3.513 2.403 1.00 85.50 67 PHE A O 1
ATOM 519 N N . HIS A 1 68 ? -3.532 -4.977 4.094 1.00 83.62 68 HIS A N 1
ATOM 520 C CA . HIS A 1 68 ? -2.095 -5.160 4.274 1.00 83.62 68 HIS A CA 1
ATOM 521 C C . HIS A 1 68 ? -1.463 -5.849 3.064 1.00 83.62 68 HIS A C 1
ATOM 523 O O . HIS A 1 68 ? -0.449 -5.374 2.567 1.00 83.62 68 HIS A O 1
ATOM 529 N N . LEU A 1 69 ? -2.079 -6.903 2.526 1.00 88.00 69 LEU A N 1
ATOM 530 C CA . LEU A 1 69 ? -1.598 -7.568 1.315 1.00 88.00 69 LEU A CA 1
ATOM 531 C C . LEU A 1 69 ? -1.515 -6.591 0.135 1.00 88.00 69 LEU A C 1
ATOM 533 O O . LEU A 1 69 ? -0.512 -6.565 -0.572 1.00 88.00 69 LEU A O 1
ATOM 537 N N . THR A 1 70 ? -2.533 -5.750 -0.048 1.00 91.44 70 THR A N 1
ATOM 538 C CA . THR A 1 70 ? -2.561 -4.729 -1.107 1.00 91.44 70 THR A CA 1
ATOM 539 C C . THR A 1 70 ? -1.470 -3.675 -0.897 1.00 91.44 70 THR A C 1
ATOM 541 O O . THR A 1 70 ? -0.771 -3.305 -1.843 1.00 91.44 70 THR A O 1
ATOM 544 N N . LEU A 1 71 ? -1.272 -3.222 0.346 1.00 90.50 71 LEU A N 1
ATOM 545 C CA . LEU A 1 71 ? -0.189 -2.306 0.708 1.00 90.50 71 LEU A CA 1
ATOM 546 C C . LEU A 1 71 ? 1.182 -2.909 0.366 1.00 90.50 71 LEU A C 1
ATOM 548 O O . LEU A 1 71 ? 1.981 -2.260 -0.302 1.00 90.50 71 LEU A O 1
ATOM 552 N N . PHE A 1 72 ? 1.444 -4.153 0.773 1.00 87.88 72 PHE A N 1
ATOM 553 C CA . PHE A 1 72 ? 2.718 -4.819 0.493 1.00 87.88 72 PHE A CA 1
ATOM 554 C C . PHE A 1 72 ? 2.919 -5.093 -0.992 1.00 87.88 72 PHE A C 1
ATOM 556 O O . PHE A 1 72 ? 4.007 -4.863 -1.507 1.00 87.88 72 PHE A O 1
ATOM 563 N N . THR A 1 73 ? 1.875 -5.523 -1.697 1.00 92.94 73 THR A N 1
ATOM 564 C CA . THR A 1 73 ? 1.949 -5.804 -3.137 1.00 92.94 73 THR A CA 1
ATOM 565 C C . THR A 1 73 ? 2.245 -4.531 -3.929 1.00 92.94 73 THR A C 1
ATOM 567 O O . THR A 1 73 ? 3.132 -4.524 -4.777 1.00 92.94 73 THR A O 1
ATOM 570 N N . SER A 1 74 ? 1.553 -3.428 -3.626 1.00 92.94 74 SER A N 1
ATOM 571 C CA . SER A 1 74 ? 1.817 -2.135 -4.276 1.00 92.94 74 SER A CA 1
ATOM 572 C C . SER A 1 74 ? 3.222 -1.610 -3.970 1.00 92.94 74 SER A C 1
ATOM 574 O O . SER A 1 74 ? 3.914 -1.163 -4.883 1.00 92.94 74 SER A O 1
ATOM 576 N N . LEU A 1 75 ? 3.690 -1.738 -2.724 1.00 92.81 75 LEU A N 1
ATOM 577 C CA . LEU A 1 75 ? 5.055 -1.370 -2.344 1.00 92.81 75 LEU A CA 1
ATOM 578 C C . LEU A 1 75 ? 6.111 -2.225 -3.058 1.00 92.81 75 LEU A C 1
ATOM 580 O O . LEU A 1 75 ? 7.128 -1.696 -3.507 1.00 92.81 75 LEU A O 1
ATOM 584 N N . TYR A 1 76 ? 5.869 -3.531 -3.177 1.00 93.88 76 TYR A N 1
ATOM 585 C CA . TYR A 1 76 ? 6.749 -4.453 -3.887 1.00 93.88 76 TYR A CA 1
ATOM 586 C C . TYR A 1 76 ? 6.885 -4.056 -5.358 1.00 93.88 76 TYR A C 1
ATOM 588 O O . TYR A 1 76 ? 8.002 -3.869 -5.831 1.00 93.88 76 TYR A O 1
ATOM 596 N N . ILE A 1 77 ? 5.761 -3.839 -6.052 1.00 94.62 77 ILE A N 1
ATOM 597 C CA . ILE A 1 77 ? 5.757 -3.406 -7.458 1.00 94.62 77 ILE A CA 1
ATOM 598 C C . ILE A 1 77 ? 6.512 -2.084 -7.614 1.00 94.62 77 ILE A C 1
ATOM 600 O O . ILE A 1 77 ? 7.333 -1.949 -8.518 1.00 94.62 77 ILE A O 1
ATOM 604 N N . TRP A 1 78 ? 6.267 -1.119 -6.724 1.00 93.62 78 TRP A N 1
ATOM 605 C CA . TRP A 1 78 ? 6.933 0.181 -6.765 1.00 93.62 78 TRP A CA 1
ATOM 606 C C . TRP A 1 78 ? 8.451 0.063 -6.582 1.00 93.62 78 TRP A C 1
ATOM 608 O O . TRP A 1 78 ? 9.211 0.618 -7.371 1.00 93.62 78 TRP A O 1
ATOM 618 N N . THR A 1 79 ? 8.895 -0.70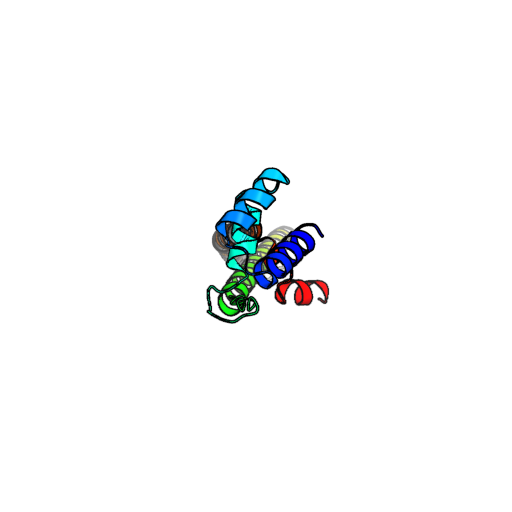7 -5.587 1.00 94.25 79 THR A N 1
ATOM 619 C CA . THR A 1 79 ? 10.322 -0.903 -5.282 1.00 94.25 79 THR A CA 1
ATOM 620 C C . THR A 1 79 ? 11.028 -1.672 -6.396 1.00 94.25 79 THR A C 1
ATOM 622 O O . THR A 1 79 ? 12.127 -1.304 -6.802 1.00 94.25 79 THR A O 1
ATOM 625 N N . TRP A 1 80 ? 10.379 -2.711 -6.927 1.00 95.31 80 TRP A N 1
ATOM 626 C CA . TRP A 1 80 ? 10.884 -3.481 -8.058 1.00 95.31 80 TRP A CA 1
ATOM 627 C C . TRP A 1 80 ? 11.047 -2.606 -9.303 1.00 95.31 80 TRP A C 1
ATOM 629 O O . TRP A 1 80 ? 12.115 -2.582 -9.909 1.00 95.31 80 TRP A O 1
ATOM 639 N N . ALA A 1 81 ? 10.008 -1.848 -9.661 1.00 94.44 81 ALA A N 1
ATOM 640 C CA . ALA A 1 81 ? 10.037 -0.960 -10.816 1.00 94.44 81 ALA A CA 1
ATOM 641 C C . ALA A 1 81 ? 11.080 0.156 -10.659 1.00 94.44 81 ALA A C 1
ATOM 643 O O . ALA A 1 81 ? 11.753 0.505 -11.625 1.00 94.44 81 ALA A O 1
ATOM 644 N N . LEU A 1 82 ? 11.262 0.681 -9.444 1.00 95.06 82 LEU A N 1
ATOM 645 C CA . LEU A 1 82 ? 12.314 1.650 -9.145 1.00 95.06 82 LEU A CA 1
ATOM 646 C C . LEU A 1 82 ? 13.710 1.042 -9.326 1.00 95.06 82 LEU A C 1
ATOM 648 O O . LEU A 1 82 ? 14.567 1.662 -9.950 1.00 95.06 82 LEU A O 1
ATOM 652 N N . GLY A 1 83 ? 13.927 -0.178 -8.829 1.00 95.00 83 GLY A N 1
ATOM 653 C CA . GLY A 1 83 ? 15.174 -0.913 -9.033 1.00 95.00 83 GLY A CA 1
ATOM 654 C C . GLY A 1 83 ? 15.463 -1.142 -10.516 1.00 95.00 83 GLY A C 1
ATOM 655 O O . GLY A 1 83 ? 16.547 -0.804 -10.984 1.00 95.00 83 GLY A O 1
ATOM 656 N N . ALA A 1 84 ? 14.474 -1.624 -11.271 1.00 92.88 84 ALA A N 1
ATOM 657 C CA . ALA A 1 84 ? 14.588 -1.808 -12.716 1.00 92.88 84 ALA A CA 1
ATOM 658 C C . ALA A 1 84 ? 14.949 -0.496 -13.434 1.00 92.88 84 ALA A C 1
ATOM 660 O O . ALA A 1 84 ? 15.843 -0.477 -14.275 1.00 92.88 84 ALA A O 1
ATOM 661 N N . LEU A 1 85 ? 14.321 0.621 -13.055 1.00 94.12 85 LEU A N 1
ATOM 662 C CA . LEU A 1 85 ? 14.611 1.934 -13.633 1.00 94.12 85 LEU A CA 1
ATOM 663 C C . LEU A 1 85 ? 16.057 2.389 -13.361 1.00 94.12 85 LEU A C 1
ATOM 665 O O . LEU A 1 85 ? 16.720 2.906 -14.258 1.00 94.12 85 LEU A O 1
ATOM 669 N N . LEU A 1 86 ? 16.567 2.171 -12.145 1.00 93.94 86 LEU A N 1
ATOM 670 C CA . LEU A 1 86 ? 17.959 2.479 -11.790 1.00 93.94 86 LEU A CA 1
ATOM 671 C C . LEU A 1 86 ? 18.958 1.608 -12.565 1.00 93.94 86 LEU A C 1
ATOM 673 O O . LEU A 1 86 ? 19.993 2.103 -13.019 1.00 93.94 86 LEU A O 1
ATOM 677 N N . PHE A 1 87 ? 18.637 0.327 -12.760 1.00 91.25 87 PHE A N 1
ATOM 678 C CA . PHE A 1 87 ? 19.434 -0.556 -13.611 1.00 91.25 87 PHE A CA 1
ATOM 679 C C . PHE A 1 87 ? 19.442 -0.078 -15.061 1.00 91.25 87 PHE A C 1
ATOM 681 O O . PHE A 1 87 ? 20.502 -0.043 -15.675 1.00 91.25 87 PHE A O 1
ATOM 688 N N . GLN A 1 88 ? 18.310 0.394 -15.582 1.00 90.75 88 GLN A N 1
ATOM 689 C CA . GLN A 1 88 ? 18.255 0.934 -16.939 1.00 90.75 88 GLN A CA 1
ATOM 690 C C . GLN A 1 88 ? 19.134 2.174 -17.123 1.00 90.75 88 GLN A C 1
ATOM 692 O O . GLN A 1 88 ? 19.851 2.280 -18.116 1.00 90.75 88 GLN A O 1
ATOM 697 N N . PHE A 1 89 ? 19.179 3.081 -16.144 1.00 90.62 89 PHE A N 1
ATOM 698 C CA . PHE A 1 89 ? 20.139 4.190 -16.189 1.00 90.62 89 PHE A CA 1
ATOM 699 C C . PHE A 1 89 ? 21.596 3.717 -16.153 1.00 90.62 89 PHE A C 1
ATOM 701 O O . PHE A 1 89 ? 22.453 4.329 -16.790 1.00 90.62 89 PHE A O 1
ATOM 708 N N . THR A 1 90 ? 21.872 2.613 -15.459 1.00 91.00 90 THR A N 1
ATOM 709 C CA . THR A 1 90 ? 23.204 1.997 -15.451 1.00 91.00 90 THR A CA 1
ATOM 710 C C . THR A 1 90 ? 23.554 1.412 -16.820 1.00 91.00 90 THR A C 1
ATOM 712 O O . THR A 1 90 ? 24.646 1.665 -17.320 1.00 91.00 90 THR A O 1
ATOM 715 N N . ASN A 1 91 ? 22.624 0.706 -17.466 1.00 89.31 91 ASN A N 1
ATOM 716 C CA . ASN A 1 91 ? 22.832 0.116 -18.792 1.00 89.31 91 ASN A CA 1
ATOM 717 C C . ASN A 1 91 ? 23.036 1.187 -19.873 1.00 89.31 91 ASN A C 1
ATOM 719 O O . ASN A 1 91 ? 23.884 1.033 -20.743 1.00 89.31 91 ASN A O 1
ATOM 723 N N . ILE A 1 92 ? 22.343 2.327 -19.774 1.00 87.62 92 ILE A N 1
ATOM 724 C CA . ILE A 1 92 ? 22.583 3.474 -20.665 1.00 87.62 92 ILE A CA 1
ATOM 725 C C . ILE A 1 92 ? 23.998 4.044 -20.477 1.00 87.62 92 ILE A C 1
ATOM 727 O O . ILE A 1 92 ? 24.622 4.471 -21.448 1.00 87.62 92 ILE A O 1
ATOM 731 N N . ALA A 1 93 ? 24.513 4.062 -19.244 1.00 89.12 93 ALA A N 1
ATOM 732 C CA . ALA A 1 93 ? 25.873 4.517 -18.965 1.00 89.12 93 ALA A CA 1
ATOM 733 C C . ALA A 1 93 ? 26.945 3.512 -19.433 1.00 89.12 93 ALA A C 1
ATOM 735 O O . ALA A 1 93 ? 28.039 3.928 -19.816 1.00 89.12 93 ALA A O 1
ATOM 736 N N . PHE A 1 94 ? 26.629 2.212 -19.428 1.00 88.44 94 PHE A N 1
ATOM 737 C CA . PHE A 1 94 ? 27.525 1.117 -19.818 1.00 88.44 94 PHE A CA 1
ATOM 738 C C . PHE A 1 94 ? 26.856 0.162 -20.828 1.00 88.44 94 PHE A C 1
ATOM 740 O O . PHE A 1 94 ? 26.556 -0.982 -20.479 1.00 88.44 94 PHE A O 1
ATOM 747 N N . PRO A 1 95 ? 26.623 0.602 -22.077 1.00 83.75 95 PRO A N 1
ATOM 748 C CA . PRO A 1 95 ? 25.861 -0.178 -23.048 1.00 83.75 95 PRO A CA 1
ATOM 749 C C . PRO A 1 95 ? 26.639 -1.403 -23.541 1.00 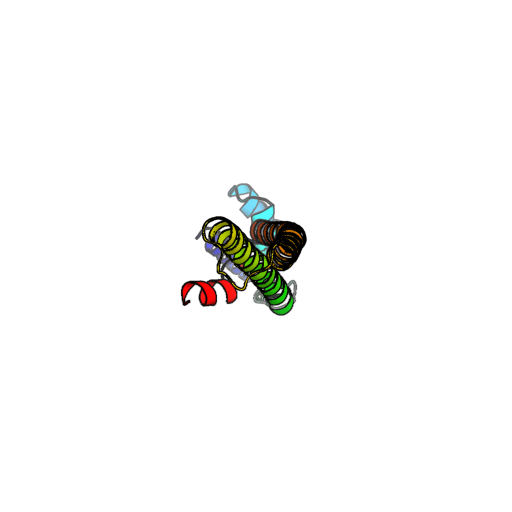83.75 95 PRO A C 1
ATOM 751 O O . PRO A 1 95 ? 27.819 -1.311 -23.896 1.00 83.75 95 PRO A O 1
ATOM 754 N N . LEU A 1 96 ? 25.963 -2.554 -23.608 1.00 85.50 96 LEU A N 1
ATOM 755 C CA . LEU A 1 96 ? 26.517 -3.779 -24.186 1.00 85.50 96 LEU A CA 1
ATOM 756 C C . LEU A 1 96 ? 26.356 -3.796 -25.721 1.00 85.50 96 LEU A C 1
ATOM 758 O O . LEU A 1 96 ? 25.389 -3.245 -26.245 1.00 85.50 96 LEU A O 1
ATOM 762 N N . PRO A 1 97 ? 27.245 -4.480 -26.475 1.00 81.31 97 PRO A N 1
ATOM 763 C CA . PRO A 1 97 ? 27.218 -4.475 -27.945 1.00 81.31 97 PRO A CA 1
ATOM 764 C C . PRO A 1 97 ? 25.940 -5.042 -28.584 1.00 81.31 97 PRO A C 1
ATOM 766 O O . PRO A 1 97 ? 25.697 -4.820 -29.767 1.00 81.31 97 PRO A O 1
ATOM 769 N N . SER A 1 98 ? 25.158 -5.819 -27.832 1.00 83.81 98 SER A N 1
ATOM 770 C CA . SER A 1 98 ? 23.937 -6.487 -28.295 1.00 83.81 98 SER A CA 1
ATOM 771 C C . SER A 1 98 ? 22.648 -5.725 -27.981 1.00 83.81 98 SER A C 1
ATOM 773 O O . SER A 1 98 ? 21.580 -6.185 -28.375 1.00 83.81 98 SER A O 1
ATOM 775 N N . GLU A 1 99 ? 22.716 -4.615 -27.247 1.00 81.94 99 GLU A N 1
ATOM 776 C CA . GLU A 1 99 ? 21.528 -3.911 -26.763 1.00 81.94 99 GLU A CA 1
ATOM 777 C C . GLU A 1 99 ? 21.112 -2.793 -27.718 1.00 81.94 99 GLU A C 1
ATOM 779 O O . GLU A 1 99 ? 21.938 -2.013 -28.201 1.00 81.94 99 GLU A O 1
ATOM 784 N N . SER A 1 100 ? 19.811 -2.710 -28.005 1.00 80.69 100 SER A N 1
ATOM 785 C CA . SER A 1 100 ? 19.269 -1.669 -28.870 1.00 80.69 100 SER A CA 1
ATOM 786 C C . SER A 1 100 ? 18.685 -0.517 -28.055 1.00 80.69 100 SER A C 1
ATOM 788 O O . SER A 1 100 ? 18.122 -0.704 -26.977 1.00 80.69 100 SER A O 1
ATOM 790 N N . ALA A 1 101 ? 18.735 0.699 -28.610 1.00 77.62 101 ALA A N 1
ATOM 791 C CA . ALA A 1 101 ? 18.128 1.872 -27.977 1.00 77.62 101 ALA A CA 1
ATOM 792 C C . ALA A 1 101 ? 16.629 1.677 -27.676 1.00 77.62 101 ALA A C 1
ATOM 794 O O . ALA A 1 101 ? 16.106 2.222 -26.705 1.00 77.62 101 ALA A O 1
ATOM 795 N N . ASN A 1 102 ? 15.939 0.890 -28.505 1.00 83.56 102 ASN A N 1
ATOM 796 C CA . ASN A 1 102 ? 14.508 0.647 -28.379 1.00 83.56 102 ASN A CA 1
ATOM 797 C C . ASN A 1 102 ? 14.171 -0.216 -27.150 1.00 83.56 102 ASN A C 1
ATOM 799 O O . ASN A 1 102 ? 13.126 -0.008 -26.530 1.00 83.56 102 ASN A O 1
ATOM 803 N N . ASP A 1 103 ? 15.074 -1.122 -26.765 1.00 81.69 103 ASP A N 1
ATOM 804 C CA . ASP A 1 103 ? 14.912 -1.977 -25.587 1.00 81.69 103 ASP A CA 1
ATOM 805 C C . ASP A 1 103 ? 14.953 -1.135 -24.302 1.00 81.69 103 ASP A C 1
ATOM 807 O O . ASP A 1 103 ? 14.055 -1.236 -23.461 1.00 81.69 103 ASP A O 1
ATOM 811 N N . PHE A 1 104 ? 15.901 -0.192 -24.206 1.00 83.81 104 PHE A N 1
ATOM 812 C CA . PHE A 1 104 ? 16.012 0.726 -23.064 1.00 83.81 104 PHE A CA 1
ATOM 813 C C . PHE A 1 104 ? 14.757 1.586 -22.880 1.00 83.81 104 PHE A C 1
ATOM 815 O O . PHE A 1 104 ? 14.206 1.675 -21.780 1.00 83.81 104 PHE A O 1
ATOM 822 N N . PHE A 1 105 ? 14.262 2.213 -23.953 1.00 87.19 105 PHE A N 1
ATOM 823 C CA . PHE A 1 105 ? 13.064 3.056 -23.870 1.00 87.19 105 PHE A CA 1
ATOM 824 C C . PHE A 1 105 ? 11.806 2.248 -23.532 1.00 87.19 105 PHE A C 1
ATOM 826 O O . PHE A 1 105 ? 10.932 2.745 -22.814 1.00 87.19 105 PHE A O 1
ATOM 833 N N . GLY A 1 106 ? 11.714 1.005 -24.015 1.00 89.81 106 GLY A N 1
ATOM 834 C CA . GLY A 1 106 ? 10.630 0.086 -23.684 1.00 89.81 106 GLY A CA 1
ATOM 835 C C . GLY A 1 106 ? 10.570 -0.222 -22.189 1.00 89.81 106 GLY A C 1
ATOM 836 O O . GLY A 1 106 ? 9.513 -0.056 -21.568 1.00 89.81 106 GLY A O 1
ATOM 837 N N . GLU A 1 107 ? 11.706 -0.600 -21.602 1.00 88.44 107 GLU A N 1
ATOM 838 C CA . GLU A 1 107 ? 11.801 -0.926 -20.178 1.00 88.44 107 GLU A CA 1
ATOM 839 C C . GLU A 1 107 ? 11.620 0.295 -19.272 1.00 88.44 107 GLU A C 1
ATOM 841 O O . GLU A 1 107 ? 10.854 0.232 -18.309 1.00 88.44 107 GLU A O 1
ATOM 846 N N . ILE A 1 108 ? 12.224 1.440 -19.611 1.00 92.88 108 ILE A N 1
ATOM 847 C CA . ILE A 1 108 ? 12.049 2.695 -18.860 1.00 92.88 108 ILE A CA 1
ATOM 848 C C . ILE A 1 108 ? 10.578 3.104 -18.824 1.00 92.88 108 ILE A C 1
ATOM 850 O O . ILE A 1 108 ? 10.058 3.487 -17.770 1.00 92.88 108 ILE A O 1
ATOM 854 N N . ARG A 1 109 ? 9.877 2.998 -19.958 1.00 93.25 109 ARG A N 1
ATOM 855 C CA . ARG A 1 109 ? 8.443 3.292 -20.035 1.00 93.25 109 ARG A CA 1
ATOM 856 C C . ARG A 1 109 ? 7.637 2.346 -19.147 1.00 93.25 109 ARG A C 1
ATOM 858 O O . ARG A 1 109 ? 6.762 2.811 -18.417 1.00 93.25 109 ARG A O 1
ATOM 865 N N . ALA A 1 110 ? 7.924 1.044 -19.188 1.00 92.62 110 ALA A N 1
ATOM 866 C CA . ALA A 1 110 ? 7.223 0.046 -18.379 1.00 92.62 110 ALA A CA 1
ATOM 867 C C . ALA A 1 110 ? 7.459 0.248 -16.871 1.00 92.62 110 ALA A C 1
ATOM 869 O O . ALA A 1 110 ? 6.509 0.222 -16.081 1.00 92.62 110 ALA A O 1
ATOM 870 N N . ALA A 1 111 ? 8.703 0.520 -16.473 1.00 92.75 111 ALA A N 1
ATOM 871 C CA . ALA A 1 111 ? 9.069 0.810 -15.091 1.00 92.75 111 ALA A CA 1
ATOM 872 C C . ALA A 1 111 ? 8.399 2.101 -14.594 1.00 92.75 111 ALA A C 1
ATOM 874 O O . ALA A 1 111 ? 7.768 2.110 -13.537 1.00 92.75 111 ALA A O 1
ATOM 875 N N . THR A 1 112 ? 8.434 3.170 -15.395 1.00 94.19 112 THR A N 1
ATOM 876 C CA . THR A 1 112 ? 7.799 4.453 -15.053 1.00 94.19 112 THR A CA 1
ATOM 877 C C . THR A 1 112 ? 6.283 4.305 -14.909 1.00 94.19 112 THR A C 1
ATOM 879 O O . THR A 1 112 ? 5.712 4.773 -13.925 1.00 94.19 112 THR A O 1
ATOM 882 N N . ALA A 1 113 ? 5.621 3.608 -15.838 1.00 94.88 113 ALA A N 1
ATOM 883 C CA . ALA A 1 113 ? 4.183 3.349 -15.756 1.00 94.88 113 ALA A CA 1
ATOM 884 C C . ALA A 1 113 ? 3.814 2.565 -14.485 1.00 94.88 113 ALA A C 1
ATOM 886 O O . ALA A 1 113 ? 2.847 2.907 -13.803 1.00 94.88 113 ALA A O 1
ATOM 887 N N . SER A 1 114 ? 4.621 1.562 -14.129 1.00 93.44 114 SER A N 1
ATOM 888 C CA . SER A 1 114 ? 4.428 0.765 -12.914 1.00 93.44 114 SER A CA 1
ATOM 889 C C . SER A 1 114 ? 4.577 1.612 -11.648 1.00 93.44 114 SER A C 1
ATOM 891 O O . SER A 1 114 ? 3.754 1.502 -10.743 1.00 93.44 114 SER A O 1
ATOM 893 N N . ILE A 1 115 ? 5.569 2.509 -11.599 1.00 94.31 115 ILE A N 1
ATOM 894 C CA . ILE A 1 115 ? 5.767 3.450 -10.486 1.00 94.31 115 ILE A CA 1
ATOM 895 C C . ILE A 1 115 ? 4.557 4.375 -10.336 1.00 94.31 115 ILE A C 1
ATOM 897 O O . ILE A 1 115 ? 4.007 4.495 -9.241 1.00 94.31 115 ILE A O 1
ATOM 901 N N . VAL A 1 116 ? 4.123 4.997 -11.436 1.00 95.81 116 VAL A N 1
ATOM 902 C CA . VAL A 1 116 ? 3.001 5.949 -11.449 1.00 95.81 116 VAL A CA 1
ATOM 903 C C . VAL A 1 116 ? 1.686 5.274 -11.053 1.00 95.81 116 VAL A C 1
ATOM 905 O O . VAL A 1 116 ? 0.869 5.898 -10.381 1.00 95.81 116 VAL A O 1
ATOM 908 N N . ALA A 1 117 ? 1.485 4.004 -11.412 1.00 93.25 117 ALA A N 1
ATOM 909 C CA . ALA A 1 117 ? 0.300 3.243 -11.026 1.00 93.25 117 ALA A CA 1
ATOM 910 C C . ALA A 1 117 ? 0.356 2.742 -9.570 1.00 93.25 117 ALA A C 1
ATOM 912 O O . ALA A 1 117 ? -0.631 2.845 -8.841 1.00 93.25 117 ALA A O 1
ATOM 913 N N . ALA A 1 118 ? 1.496 2.207 -9.123 1.00 92.06 118 ALA A N 1
ATOM 914 C CA . ALA A 1 118 ? 1.625 1.574 -7.810 1.00 92.06 118 ALA A CA 1
ATOM 915 C C . ALA A 1 118 ? 1.712 2.586 -6.657 1.00 92.06 118 ALA A C 1
ATOM 917 O O . ALA A 1 118 ? 1.151 2.356 -5.584 1.00 92.06 118 ALA A O 1
ATOM 918 N N . PHE A 1 119 ? 2.375 3.724 -6.873 1.00 91.25 119 PHE A N 1
ATOM 919 C CA . PHE A 1 119 ? 2.576 4.750 -5.850 1.00 91.25 119 PHE A CA 1
ATOM 920 C C . PHE A 1 119 ? 1.275 5.321 -5.243 1.00 91.25 119 PHE A C 1
ATOM 922 O O . PHE A 1 119 ? 1.154 5.334 -4.014 1.00 91.25 119 PHE A O 1
ATOM 929 N N . PRO A 1 120 ? 0.262 5.753 -6.025 1.00 94.06 120 PRO A N 1
ATOM 930 C CA . PRO A 1 120 ? -0.985 6.259 -5.453 1.00 94.06 120 PRO A CA 1
ATOM 931 C C . PRO A 1 120 ? -1.764 5.175 -4.700 1.00 94.06 120 PRO A C 1
ATOM 933 O O . PRO A 1 120 ? -2.365 5.470 -3.668 1.00 94.06 120 PRO A O 1
ATOM 936 N N . VAL A 1 121 ? -1.721 3.920 -5.162 1.00 92.62 121 VAL A N 1
ATOM 937 C CA . VAL A 1 121 ? -2.348 2.784 -4.465 1.00 92.62 121 VAL A CA 1
ATOM 938 C C . VAL A 1 121 ? -1.697 2.575 -3.100 1.00 92.62 121 VAL A C 1
ATOM 940 O O . VAL A 1 121 ? -2.401 2.454 -2.096 1.00 92.62 121 VAL A O 1
ATOM 943 N N . PHE A 1 122 ? -0.364 2.603 -3.048 1.00 91.69 122 PHE A N 1
ATOM 944 C CA . PHE A 1 122 ? 0.387 2.503 -1.802 1.00 91.69 122 PHE A CA 1
ATOM 945 C C . PHE A 1 122 ? 0.008 3.621 -0.820 1.00 91.69 122 PHE A C 1
ATOM 947 O O . PHE A 1 122 ? -0.365 3.335 0.319 1.00 91.69 122 PHE A O 1
ATOM 954 N N . LEU A 1 123 ? 0.024 4.885 -1.262 1.00 92.56 123 LEU A N 1
ATOM 955 C CA . LEU A 1 123 ? -0.332 6.027 -0.412 1.00 92.56 123 LEU A CA 1
ATOM 956 C C . LEU A 1 123 ? -1.772 5.942 0.105 1.00 92.56 123 LEU A C 1
ATOM 958 O O . LEU A 1 123 ? -2.023 6.196 1.287 1.00 92.56 123 LEU A O 1
ATOM 962 N N . LEU A 1 124 ? -2.714 5.555 -0.759 1.00 92.19 124 LEU A N 1
ATOM 963 C CA . LEU A 1 124 ? -4.117 5.379 -0.394 1.00 92.19 124 LEU A CA 1
ATOM 964 C C . LEU A 1 124 ? -4.268 4.307 0.694 1.00 92.19 124 LEU A C 1
ATOM 966 O O . LEU A 1 124 ? -4.910 4.556 1.715 1.00 92.19 124 LEU A O 1
ATOM 970 N N . MET A 1 125 ? -3.654 3.134 0.505 1.00 89.31 125 MET A N 1
ATOM 971 C CA . MET A 1 125 ? -3.700 2.047 1.487 1.00 89.31 125 MET A CA 1
ATOM 972 C C . MET A 1 125 ? -3.063 2.465 2.812 1.00 89.31 125 MET A C 1
ATOM 974 O O . MET A 1 125 ? -3.633 2.229 3.877 1.00 89.31 125 MET A O 1
ATOM 978 N N . GLN A 1 126 ? -1.922 3.153 2.759 1.00 87.81 126 GLN A N 1
ATOM 979 C CA . GLN A 1 126 ? -1.222 3.628 3.947 1.00 87.81 126 GLN A CA 1
ATOM 980 C C . GLN A 1 126 ? -2.071 4.635 4.739 1.00 87.81 126 GLN A C 1
ATOM 982 O O . GLN A 1 126 ? -2.106 4.593 5.970 1.00 87.81 126 GLN A O 1
ATOM 987 N N . HIS A 1 127 ? -2.788 5.520 4.043 1.00 87.38 127 HIS A N 1
ATOM 988 C CA . HIS A 1 127 ? -3.706 6.482 4.653 1.00 87.38 127 HIS A CA 1
ATOM 989 C C . HIS A 1 127 ? -4.929 5.810 5.281 1.00 87.38 127 HIS A C 1
ATOM 991 O O . HIS A 1 127 ? -5.313 6.151 6.400 1.00 87.38 127 HIS A O 1
ATOM 997 N N . ILE A 1 128 ? -5.524 4.831 4.593 1.00 86.06 128 ILE A N 1
ATOM 998 C CA . ILE A 1 128 ? -6.671 4.066 5.104 1.00 86.06 128 ILE A CA 1
ATOM 999 C C . ILE A 1 128 ? -6.284 3.307 6.376 1.00 86.06 128 ILE A C 1
ATOM 1001 O O . ILE A 1 128 ? -6.988 3.409 7.380 1.00 8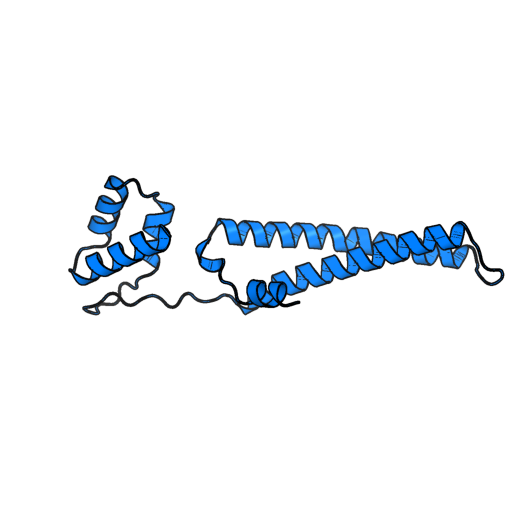6.06 128 ILE A O 1
ATOM 1005 N N . ILE A 1 129 ? -5.151 2.599 6.362 1.00 82.75 129 ILE A N 1
ATOM 1006 C CA . ILE A 1 129 ? -4.681 1.814 7.511 1.00 82.75 129 ILE A CA 1
ATOM 1007 C C . ILE A 1 129 ? -4.374 2.730 8.701 1.00 82.75 129 ILE A C 1
ATOM 1009 O O . ILE A 1 129 ? -4.831 2.455 9.810 1.00 82.75 129 ILE A O 1
ATOM 1013 N N . ARG A 1 130 ? -3.683 3.861 8.484 1.00 81.31 130 ARG A N 1
ATOM 1014 C CA . ARG A 1 130 ? -3.416 4.840 9.553 1.00 81.31 130 ARG A CA 1
ATOM 1015 C C . ARG A 1 130 ? -4.697 5.378 10.187 1.00 81.31 130 ARG A C 1
ATOM 1017 O O . ARG A 1 130 ? -4.805 5.406 11.409 1.00 81.31 130 ARG A O 1
ATOM 1024 N N . ARG A 1 131 ? -5.693 5.735 9.371 1.00 80.69 131 ARG A N 1
ATOM 1025 C CA . ARG A 1 131 ? -6.994 6.212 9.865 1.00 80.69 131 ARG A CA 1
ATOM 1026 C C . ARG A 1 131 ? -7.760 5.161 10.664 1.00 80.69 131 ARG A C 1
ATOM 1028 O O . ARG A 1 131 ? -8.466 5.525 11.601 1.00 80.69 131 ARG A O 1
ATOM 1035 N N . GLU A 1 132 ? -7.659 3.885 10.299 1.00 74.06 132 GLU A N 1
ATOM 1036 C CA . GLU A 1 132 ? -8.303 2.805 11.058 1.00 74.06 132 GLU A CA 1
ATOM 1037 C C . GLU A 1 132 ? -7.622 2.628 12.429 1.00 74.06 132 GLU A C 1
ATOM 1039 O O . GLU A 1 132 ? -8.303 2.496 13.445 1.00 74.06 132 GLU A O 1
ATOM 1044 N N . MET A 1 133 ? -6.288 2.737 12.482 1.00 66.56 133 MET A N 1
ATOM 1045 C CA . MET A 1 133 ? -5.513 2.669 13.729 1.00 66.56 133 MET A CA 1
ATOM 1046 C C . MET A 1 133 ? -5.801 3.834 14.688 1.00 66.56 133 MET A C 1
ATOM 1048 O O . MET A 1 133 ? -5.850 3.632 15.899 1.00 66.56 133 MET A O 1
ATOM 1052 N N . GLU A 1 134 ? -6.014 5.046 14.169 1.00 67.69 134 GLU A N 1
ATOM 1053 C CA . GLU A 1 134 ? -6.371 6.222 14.979 1.00 67.69 134 GLU A CA 1
ATOM 1054 C C . GLU A 1 134 ? -7.781 6.129 15.587 1.00 67.69 134 GLU A C 1
ATOM 1056 O O . GLU A 1 134 ? -8.054 6.724 16.633 1.00 67.69 134 GLU A O 1
ATOM 1061 N N . LYS A 1 135 ? -8.697 5.403 14.934 1.00 63.34 135 LYS A N 1
ATOM 1062 C CA . LYS A 1 135 ? -10.083 5.243 15.398 1.00 63.34 135 LYS A CA 1
ATOM 1063 C C . LYS A 1 135 ? -10.231 4.184 16.485 1.00 63.34 135 LYS A C 1
ATOM 1065 O O . LYS A 1 135 ? -11.097 4.350 17.340 1.00 63.34 135 LYS A O 1
ATOM 1070 N N . ASP A 1 136 ? -9.405 3.140 16.470 1.00 57.00 136 ASP A N 1
ATOM 1071 C CA . ASP A 1 136 ? -9.450 2.071 17.471 1.00 57.00 136 ASP A CA 1
ATOM 1072 C C . ASP A 1 136 ? -8.030 1.631 17.892 1.00 57.00 136 ASP A C 1
ATOM 1074 O O . ASP A 1 136 ? -7.484 0.643 17.384 1.00 57.00 136 ASP A O 1
ATOM 1078 N N . PRO A 1 137 ? -7.413 2.335 18.864 1.00 50.62 137 PRO A N 1
ATOM 1079 C CA . PRO A 1 137 ? -6.082 2.003 19.383 1.00 50.62 137 PRO A CA 1
ATOM 1080 C C . PRO A 1 137 ? -6.007 0.595 20.000 1.00 50.62 137 PRO A C 1
ATOM 1082 O O . PRO A 1 137 ? -4.921 0.031 20.155 1.00 50.62 137 PRO A O 1
ATOM 1085 N N . GLY A 1 138 ? -7.159 0.008 20.356 1.00 47.81 138 GLY A N 1
ATOM 1086 C CA . GLY A 1 138 ? -7.278 -1.331 20.928 1.00 47.81 138 GLY A CA 1
ATOM 1087 C C . GLY A 1 138 ? -7.128 -2.471 19.914 1.00 47.81 138 GLY A C 1
ATOM 1088 O O . GLY A 1 138 ? -6.998 -3.621 20.336 1.00 47.81 138 GLY A O 1
ATOM 1089 N N . LEU A 1 139 ? -7.116 -2.174 18.608 1.00 48.91 139 LEU A N 1
ATOM 1090 C CA . LEU A 1 139 ? -6.771 -3.115 17.531 1.00 48.91 139 LEU A CA 1
ATOM 1091 C C . LEU A 1 139 ? -5.255 -3.208 17.289 1.00 48.91 139 LEU A C 1
ATOM 1093 O O . LEU A 1 139 ? -4.798 -4.042 16.510 1.00 48.91 139 LEU A O 1
ATOM 1097 N N . GLY A 1 140 ? -4.445 -2.419 18.007 1.00 44.94 140 GLY A N 1
ATOM 1098 C CA . GLY A 1 140 ? -2.980 -2.406 17.915 1.00 44.94 140 GLY A CA 1
ATOM 1099 C C . GLY A 1 140 ? -2.267 -3.706 18.327 1.00 44.94 140 GLY A C 1
ATOM 1100 O O . GLY A 1 140 ? -1.038 -3.723 18.381 1.00 44.94 140 GLY A O 1
ATOM 1101 N N . ILE A 1 141 ? -3.003 -4.786 18.607 1.00 46.38 141 ILE A N 1
ATOM 1102 C CA . ILE A 1 141 ? -2.497 -6.153 18.830 1.00 46.38 141 ILE A CA 1
ATOM 1103 C C . ILE A 1 141 ? -2.961 -7.073 17.682 1.00 46.38 141 ILE A C 1
ATOM 1105 O O . ILE A 1 141 ? -3.266 -8.248 17.875 1.00 46.38 141 ILE A O 1
ATOM 1109 N N . SER A 1 142 ? -3.072 -6.526 16.470 1.00 49.00 142 SER A N 1
ATOM 1110 C CA . SER A 1 142 ? -3.388 -7.309 15.279 1.00 49.00 142 SER A CA 1
ATOM 1111 C C . SER A 1 142 ? -2.308 -8.378 15.017 1.00 49.00 142 SER A C 1
ATOM 1113 O 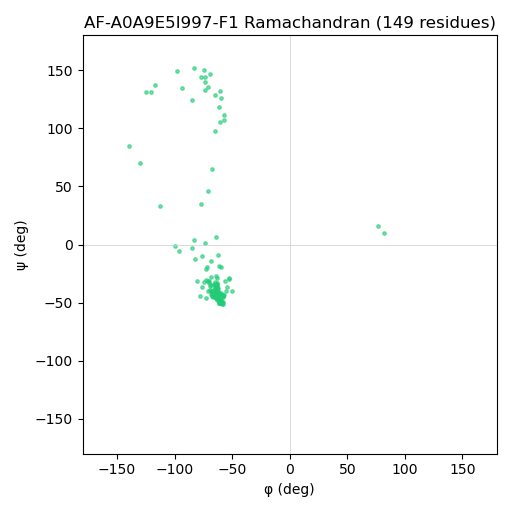O . SER A 1 142 ? -1.112 -8.055 15.030 1.00 49.00 142 SER A O 1
ATOM 1115 N N . PRO A 1 143 ? -2.694 -9.645 14.753 1.00 51.91 143 PRO A N 1
ATOM 1116 C CA . PRO A 1 143 ? -1.783 -10.752 14.443 1.00 51.91 143 PRO A CA 1
ATOM 1117 C C . PRO A 1 143 ? -0.808 -10.453 13.295 1.00 51.91 143 PRO A C 1
ATOM 1119 O O . PRO A 1 143 ? 0.316 -10.954 13.301 1.00 51.91 143 PRO A O 1
ATOM 1122 N N . ILE A 1 144 ? -1.208 -9.592 12.350 1.00 52.91 144 ILE A N 1
ATOM 1123 C CA . ILE A 1 144 ? -0.401 -9.203 11.185 1.00 52.91 144 ILE A CA 1
ATOM 1124 C C . ILE A 1 144 ? 0.892 -8.485 11.607 1.00 52.91 144 ILE A C 1
ATOM 1126 O O . ILE A 1 144 ? 1.958 -8.766 11.062 1.00 52.91 144 ILE A O 1
ATOM 1130 N N . ARG A 1 145 ? 0.838 -7.608 12.623 1.00 48.22 145 ARG A N 1
ATOM 1131 C CA . ARG A 1 145 ? 2.024 -6.862 13.084 1.00 48.22 145 ARG A CA 1
ATOM 1132 C C . ARG A 1 145 ? 3.020 -7.773 13.800 1.00 48.22 145 ARG A C 1
ATOM 1134 O O . ARG A 1 145 ? 4.225 -7.552 13.725 1.00 48.22 145 ARG A O 1
ATOM 1141 N N . ARG A 1 146 ? 2.512 -8.815 14.471 1.00 53.34 146 ARG A N 1
ATOM 1142 C CA . ARG A 1 146 ? 3.338 -9.852 15.098 1.00 53.34 146 ARG A CA 1
ATOM 1143 C C . ARG A 1 146 ? 4.083 -10.649 14.027 1.00 53.34 146 ARG A C 1
ATOM 1145 O O . ARG A 1 146 ? 5.273 -10.857 14.182 1.00 53.34 146 ARG A O 1
ATOM 1152 N N . TRP A 1 147 ? 3.424 -11.000 12.922 1.00 54.41 147 TRP A N 1
ATOM 1153 C CA . TRP A 1 147 ? 4.046 -11.739 11.818 1.00 54.41 147 TRP A CA 1
ATOM 1154 C C . TRP A 1 147 ? 5.160 -10.944 11.109 1.00 54.41 147 TRP A C 1
ATOM 1156 O O . TRP A 1 147 ? 6.224 -11.490 10.852 1.00 54.41 147 TRP A O 1
ATOM 1166 N N . LEU A 1 148 ? 4.975 -9.635 10.905 1.00 48.84 148 LEU A N 1
ATOM 1167 C CA . LEU A 1 148 ? 5.976 -8.747 10.286 1.00 48.84 148 LEU A CA 1
ATOM 1168 C C . LEU A 1 148 ? 7.186 -8.404 11.155 1.00 48.84 148 LEU A C 1
ATOM 1170 O O . LEU A 1 148 ? 8.197 -7.980 10.620 1.00 48.84 148 LEU A O 1
ATOM 1174 N N . THR A 1 149 ? 7.094 -8.542 12.479 1.00 48.75 149 THR A N 1
ATOM 1175 C CA . THR A 1 149 ? 8.271 -8.334 13.347 1.00 48.75 149 THR A CA 1
ATOM 1176 C C . THR A 1 149 ? 9.154 -9.590 13.401 1.00 48.75 149 THR A C 1
ATOM 1178 O O . THR A 1 149 ? 10.267 -9.535 13.910 1.00 48.75 149 THR A O 1
ATOM 1181 N N . TYR A 1 150 ? 8.654 -10.729 12.910 1.00 47.75 150 TYR A N 1
ATOM 1182 C CA . TYR A 1 150 ? 9.371 -12.008 12.890 1.00 47.75 150 TYR A CA 1
ATOM 1183 C C . TYR A 1 150 ? 10.012 -12.340 11.532 1.00 47.75 150 TYR A C 1
ATOM 1185 O O . TYR A 1 150 ? 10.648 -13.387 11.423 1.00 47.75 150 TYR A O 1
ATOM 1193 N N . LEU A 1 151 ? 9.842 -11.477 10.527 1.00 47.69 151 LEU A N 1
ATOM 1194 C CA . LEU A 1 151 ? 10.454 -11.565 9.198 1.00 47.69 151 LEU A CA 1
ATOM 1195 C C . LEU A 1 151 ? 11.553 -10.506 9.088 1.00 47.69 151 LEU A C 1
ATOM 1197 O O . LEU A 1 151 ? 12.648 -10.862 8.608 1.00 47.69 151 LEU A O 1
#

Mean predicted aligned error: 13.77 Å